Protein AF-A0A967D4I8-F1 (afdb_monomer_lite)

Foldseek 3Di:
DVVVVLVVLLVVLVVQADDSVLSVVLSVVLVVLVVVLVVCVVCLCVDPLQVFQVCVVCVVVVHPPVVCNVCSVVRHRDDSVVVSVVVSVVSVVVSNVVRPPPDD

Secondary structure (DSSP, 8-state):
-HHHHHHHHHHHHHTT-SSHHHHHHHHHHHHHHHHHHHHHHTTGGGSGGGTS-HHHHHHHTT---HHHHHHGGG-----HHHHHHHHHHHHHHHHHHH------

pLDDT: mean 82.0, std 10.02, range [40.22, 92.5]

Structure (mmCIF, N/CA/C/O backbone):
data_AF-A0A967D4I8-F1
#
_entry.id   AF-A0A967D4I8-F1
#
loop_
_atom_site.group_PDB
_atom_site.id
_atom_site.type_symbol
_atom_site.label_atom_id
_atom_site.label_alt_id
_atom_site.label_comp_id
_atom_site.label_asym_id
_atom_site.label_entity_id
_atom_site.label_seq_id
_atom_site.pdbx_PDB_ins_code
_atom_site.Cartn_x
_atom_site.Cartn_y
_atom_site.Cartn_z
_atom_site.occupancy
_atom_site.B_iso_or_equiv
_atom_site.auth_seq_id
_atom_site.auth_comp_id
_atom_site.auth_asym_id
_atom_site.auth_atom_id
_atom_site.pdbx_PDB_model_num
ATOM 1 N N . GLY A 1 1 ? -19.913 -3.697 1.802 1.00 78.44 1 GLY A N 1
ATOM 2 C CA . GLY A 1 1 ? -19.734 -2.279 1.415 1.00 78.44 1 GLY A CA 1
ATOM 3 C C . GLY A 1 1 ? -18.626 -1.669 2.250 1.00 78.44 1 GLY A C 1
ATOM 4 O O . GLY A 1 1 ? -18.313 -2.259 3.275 1.00 78.44 1 GLY A O 1
ATOM 5 N N . LEU A 1 2 ? -18.057 -0.529 1.837 1.00 81.75 2 LEU A N 1
ATOM 6 C CA . LEU A 1 2 ? -16.873 0.090 2.465 1.00 81.75 2 LEU A CA 1
ATOM 7 C C . LEU A 1 2 ? -16.964 0.153 3.997 1.00 81.75 2 LEU A C 1
ATOM 9 O O . LEU A 1 2 ? -16.053 -0.306 4.670 1.00 81.75 2 LEU A O 1
ATOM 13 N N . LEU A 1 3 ? -18.093 0.622 4.537 1.00 84.88 3 LEU A N 1
ATOM 14 C CA . LEU A 1 3 ? -18.316 0.714 5.985 1.00 84.88 3 LEU A CA 1
ATOM 15 C C . LEU A 1 3 ? -18.147 -0.632 6.707 1.00 84.88 3 LEU A C 1
ATOM 17 O O . LEU A 1 3 ? -17.459 -0.694 7.711 1.00 84.88 3 LEU A O 1
ATOM 21 N N . GLY A 1 4 ? -18.671 -1.727 6.150 1.00 83.88 4 GLY A N 1
ATOM 22 C CA . GLY A 1 4 ? -18.503 -3.058 6.747 1.00 83.88 4 GLY A CA 1
ATOM 23 C C . GLY A 1 4 ? -17.060 -3.575 6.694 1.00 83.88 4 GLY A C 1
ATOM 24 O O . GLY A 1 4 ? -16.644 -4.328 7.567 1.00 83.88 4 GLY A O 1
ATOM 25 N N . THR A 1 5 ? -16.277 -3.161 5.694 1.00 84.06 5 THR A N 1
ATOM 26 C CA . THR A 1 5 ? -14.841 -3.476 5.628 1.00 84.06 5 THR A CA 1
ATOM 27 C C . THR A 1 5 ? -14.050 -2.671 6.659 1.00 84.06 5 THR A C 1
ATOM 29 O O . THR A 1 5 ? -13.144 -3.223 7.279 1.00 84.06 5 THR A O 1
ATOM 32 N N . LEU A 1 6 ? -14.405 -1.398 6.871 1.00 88.69 6 LEU A N 1
ATOM 33 C CA . LEU A 1 6 ? -13.800 -0.558 7.909 1.00 88.69 6 LEU A CA 1
ATOM 34 C C . LEU A 1 6 ? -14.108 -1.110 9.308 1.00 88.69 6 LEU A C 1
ATOM 36 O O . LEU A 1 6 ? -13.179 -1.314 10.084 1.00 88.69 6 LEU A O 1
ATOM 40 N N . ASP A 1 7 ? -15.375 -1.425 9.593 1.00 90.56 7 ASP A N 1
ATOM 41 C CA . ASP A 1 7 ? -15.796 -1.991 10.881 1.00 90.56 7 ASP A CA 1
ATOM 42 C C . ASP A 1 7 ? -15.049 -3.291 11.183 1.00 90.56 7 ASP A C 1
ATOM 44 O O . ASP A 1 7 ? -14.475 -3.450 12.259 1.00 90.56 7 ASP A O 1
ATOM 48 N N . ARG A 1 8 ? -14.975 -4.201 10.203 1.00 89.75 8 ARG A N 1
ATOM 49 C CA . ARG A 1 8 ? -14.257 -5.465 10.377 1.00 89.75 8 ARG A CA 1
ATOM 50 C C . ARG A 1 8 ? -12.751 -5.263 10.558 1.00 89.75 8 ARG A C 1
ATOM 52 O O . ARG A 1 8 ? -12.129 -5.985 11.330 1.00 89.75 8 ARG A O 1
ATOM 59 N N . GLY A 1 9 ? -12.157 -4.306 9.848 1.00 87.88 9 GLY A N 1
ATOM 60 C CA . GLY A 1 9 ? -10.737 -3.984 9.983 1.00 87.88 9 GLY A CA 1
ATOM 61 C C . GLY A 1 9 ? -10.395 -3.410 11.358 1.00 87.88 9 GLY A C 1
ATOM 62 O O . GLY A 1 9 ? -9.417 -3.835 11.968 1.00 87.88 9 GLY A O 1
ATOM 63 N N . LEU A 1 10 ? -11.226 -2.503 11.873 1.00 91.69 10 LEU A N 1
ATOM 64 C CA . LEU A 1 10 ? -11.085 -1.954 13.223 1.00 91.69 10 LEU A CA 1
ATOM 65 C C . LEU A 1 10 ? -11.290 -3.026 14.298 1.00 91.69 10 LEU A C 1
ATOM 67 O O . LEU A 1 10 ? -10.523 -3.075 15.255 1.00 91.69 10 LEU A O 1
ATOM 71 N N . GLU A 1 11 ? -12.269 -3.917 14.122 1.00 91.25 11 GLU A N 1
ATOM 72 C CA . GLU A 1 11 ? -12.494 -5.056 15.021 1.00 91.25 11 GLU A CA 1
ATOM 73 C C . GLU A 1 11 ? -11.256 -5.966 15.103 1.00 91.25 11 GLU A C 1
ATOM 75 O O . GLU A 1 11 ? -10.835 -6.351 16.193 1.00 91.25 11 GLU A O 1
ATOM 80 N N . LEU A 1 12 ? -10.631 -6.270 13.959 1.00 88.44 12 LEU A N 1
ATOM 81 C CA . LEU A 1 12 ? -9.413 -7.083 13.907 1.00 88.44 12 LEU A CA 1
ATOM 82 C C . LEU A 1 12 ? -8.221 -6.389 14.574 1.00 88.44 12 LEU A C 1
ATOM 84 O O . LEU A 1 12 ? -7.465 -7.046 15.286 1.00 88.44 12 LEU A O 1
ATOM 88 N N . MET A 1 13 ? -8.059 -5.079 14.377 1.00 89.56 13 MET A N 1
ATOM 89 C CA . MET A 1 13 ? -6.987 -4.327 15.037 1.00 89.56 13 MET A CA 1
ATOM 90 C C . MET A 1 13 ? -7.212 -4.233 16.544 1.00 89.56 13 MET A C 1
ATOM 92 O O . MET A 1 13 ? -6.277 -4.445 17.306 1.00 89.56 13 MET A O 1
ATOM 96 N N . SER A 1 14 ? -8.458 -4.052 16.988 1.00 87.62 14 SER A N 1
ATOM 97 C CA . SER A 1 14 ? -8.802 -4.009 18.413 1.00 87.62 14 SER A CA 1
ATOM 98 C C . SER A 1 14 ? -8.452 -5.305 19.148 1.00 87.62 14 SER A C 1
ATOM 100 O O . SER A 1 14 ? -8.260 -5.274 20.362 1.00 87.62 14 SER A O 1
ATOM 102 N N . ALA A 1 15 ? -8.375 -6.442 18.449 1.00 86.50 15 ALA A N 1
ATOM 103 C CA . ALA A 1 15 ? -7.964 -7.712 19.043 1.00 86.50 15 ALA A CA 1
ATOM 104 C C . ALA A 1 15 ? -6.464 -7.757 19.388 1.00 86.50 15 ALA A C 1
ATOM 106 O O . ALA A 1 15 ? -6.055 -8.571 20.219 1.00 86.50 15 ALA A O 1
ATOM 107 N N . ILE A 1 16 ? -5.659 -6.901 18.753 1.00 82.06 16 ILE A N 1
ATOM 108 C CA . ILE A 1 16 ? -4.199 -6.883 18.869 1.00 82.06 16 ILE A CA 1
ATOM 109 C C . ILE A 1 16 ? -3.643 -5.562 19.397 1.00 82.06 16 ILE A C 1
ATOM 111 O O . ILE A 1 16 ? -2.435 -5.450 19.472 1.00 82.06 16 ILE A O 1
ATOM 115 N N . SER A 1 17 ? -4.468 -4.578 19.757 1.00 84.31 17 SER A N 1
ATOM 116 C CA . SER A 1 17 ? -4.025 -3.266 20.249 1.00 84.31 17 SER A CA 1
ATOM 117 C C . SER A 1 17 ? -4.579 -2.953 21.640 1.00 84.31 17 SER A C 1
ATOM 119 O O . SER A 1 17 ? -5.704 -3.335 21.962 1.00 84.31 17 SER A O 1
ATOM 121 N N . SER A 1 18 ? -3.815 -2.218 22.450 1.00 82.94 18 SER A N 1
ATOM 122 C CA . SER A 1 18 ? -4.150 -1.944 23.858 1.00 82.94 18 SER A CA 1
ATOM 123 C C . SER A 1 18 ? -5.111 -0.770 24.054 1.00 82.94 18 SER A C 1
ATOM 125 O O . SER A 1 18 ? -5.881 -0.758 25.016 1.00 82.94 18 SER A O 1
ATOM 127 N N . THR A 1 19 ? -5.093 0.216 23.154 1.00 87.25 19 THR A N 1
ATOM 128 C CA . THR A 1 19 ? -5.961 1.397 23.228 1.00 87.25 19 THR A CA 1
ATOM 129 C C . THR A 1 19 ? -6.761 1.599 21.942 1.00 87.25 19 THR A C 1
ATOM 131 O O . THR A 1 19 ? -6.415 1.091 20.872 1.00 87.25 19 THR A O 1
ATOM 134 N N . GLY A 1 20 ? -7.847 2.372 22.033 1.00 87.56 20 GLY A N 1
ATOM 135 C CA . GLY A 1 20 ? -8.618 2.770 20.852 1.00 87.56 20 GLY A CA 1
ATOM 136 C C . GLY A 1 20 ? -7.813 3.645 19.883 1.00 87.56 20 GLY A C 1
ATOM 137 O O . GLY A 1 20 ? -8.014 3.561 18.675 1.00 87.56 20 GLY A O 1
ATOM 138 N N . GLU A 1 21 ? -6.871 4.445 20.390 1.00 89.50 21 GLU A N 1
ATOM 139 C CA . GLU A 1 21 ? -5.970 5.249 19.559 1.00 89.50 21 GLU A CA 1
ATOM 140 C C . GLU A 1 21 ? -5.013 4.353 18.762 1.00 89.50 21 GLU A C 1
ATOM 142 O O . GLU A 1 21 ? -4.929 4.488 17.539 1.00 89.50 21 GLU A O 1
ATOM 147 N N . ASP A 1 22 ? -4.401 3.368 19.424 1.00 87.12 22 ASP A N 1
ATOM 148 C CA . ASP A 1 22 ? -3.524 2.383 18.779 1.00 87.12 22 ASP A CA 1
ATOM 149 C C . ASP A 1 22 ? -4.291 1.538 17.758 1.00 87.12 22 ASP A C 1
ATOM 151 O O . ASP A 1 22 ? -3.795 1.293 16.660 1.00 87.12 22 ASP A O 1
ATOM 155 N N . THR A 1 23 ? -5.537 1.161 18.076 1.00 88.69 23 THR A N 1
ATOM 156 C CA . THR A 1 23 ? -6.434 0.438 17.155 1.00 88.69 23 THR A CA 1
ATOM 157 C C . THR A 1 23 ? -6.593 1.207 15.844 1.00 88.69 23 THR A C 1
ATOM 159 O O . THR A 1 23 ? -6.421 0.658 14.751 1.00 88.69 23 THR A O 1
ATOM 162 N N . VAL A 1 24 ? -6.930 2.497 15.943 1.00 91.94 24 VAL A N 1
ATOM 163 C CA . VAL A 1 24 ? -7.166 3.357 14.778 1.00 91.94 24 VAL A CA 1
ATOM 164 C C . VAL A 1 24 ? -5.863 3.619 14.030 1.00 91.94 24 VAL A C 1
ATOM 166 O O . VAL A 1 24 ? -5.865 3.618 12.798 1.00 91.94 24 VAL A O 1
ATOM 169 N N . ALA A 1 25 ? -4.750 3.821 14.739 1.00 90.44 25 ALA A N 1
ATOM 170 C CA . ALA A 1 25 ? -3.442 4.020 14.128 1.00 90.44 25 ALA A CA 1
ATOM 171 C C . ALA A 1 25 ? -2.991 2.783 13.334 1.00 90.44 25 ALA A C 1
ATOM 173 O O . ALA A 1 25 ? -2.651 2.918 12.154 1.00 90.44 25 ALA A O 1
ATOM 174 N N . ALA A 1 26 ? -3.072 1.592 13.933 1.00 89.19 26 ALA A N 1
ATOM 175 C CA . ALA A 1 26 ? -2.740 0.316 13.302 1.00 89.19 26 ALA A CA 1
ATOM 176 C C . ALA A 1 26 ? -3.611 0.052 12.067 1.00 89.19 26 ALA A C 1
ATOM 178 O O . ALA A 1 26 ? -3.100 -0.220 10.976 1.00 89.19 26 ALA A O 1
ATOM 179 N N . PHE A 1 27 ? -4.929 0.236 12.211 1.00 92.00 27 PHE A N 1
ATOM 180 C CA . PHE A 1 27 ? -5.870 0.102 11.102 1.00 92.00 27 PHE A CA 1
ATOM 181 C C . PHE A 1 27 ? -5.534 1.065 9.962 1.00 92.00 27 PHE A C 1
ATOM 183 O O . PHE A 1 27 ? -5.466 0.663 8.800 1.00 92.00 27 PHE A O 1
ATOM 190 N N . ARG A 1 28 ? -5.286 2.338 10.288 1.00 91.75 28 ARG A N 1
ATOM 191 C CA . ARG A 1 28 ? -4.978 3.379 9.305 1.00 91.75 28 ARG A CA 1
ATOM 192 C C . ARG A 1 28 ? -3.713 3.055 8.511 1.00 91.75 28 ARG A C 1
ATOM 194 O O . ARG A 1 28 ? -3.707 3.283 7.304 1.00 91.75 28 ARG A O 1
ATOM 201 N N . VAL A 1 29 ? -2.669 2.538 9.159 1.00 91.19 29 VAL A N 1
ATOM 202 C CA . VAL A 1 29 ? -1.415 2.156 8.487 1.00 91.19 29 VAL A CA 1
ATOM 203 C C . VAL A 1 29 ? -1.659 1.039 7.474 1.00 91.19 29 VAL A C 1
ATOM 205 O O . VAL A 1 29 ? -1.308 1.199 6.306 1.00 91.19 29 VAL A O 1
ATOM 208 N N . LEU A 1 30 ? -2.318 -0.051 7.878 1.00 90.44 30 LEU A N 1
ATOM 209 C CA . LEU A 1 30 ? -2.612 -1.168 6.972 1.00 90.44 30 LEU A CA 1
ATOM 210 C C . LEU A 1 30 ? -3.566 -0.762 5.845 1.00 90.44 30 LEU A C 1
ATOM 212 O O . LEU A 1 30 ? -3.344 -1.117 4.688 1.00 90.44 30 LEU A O 1
ATOM 216 N N . PHE A 1 31 ? -4.595 0.027 6.157 1.00 91.62 31 PHE A N 1
ATOM 217 C CA . PHE A 1 31 ? -5.542 0.521 5.163 1.00 91.62 31 PHE A CA 1
ATOM 218 C C . PHE A 1 31 ? -4.835 1.339 4.076 1.00 91.62 31 PHE A C 1
ATOM 220 O O . PHE A 1 31 ? -4.988 1.054 2.887 1.00 91.62 31 PHE A O 1
ATOM 227 N N . TRP A 1 32 ? -4.023 2.325 4.468 1.00 92.31 32 TRP A N 1
ATOM 228 C CA . TRP A 1 32 ? -3.295 3.145 3.500 1.00 92.31 32 TRP A CA 1
ATOM 229 C C . TRP A 1 32 ? -2.195 2.381 2.778 1.00 92.31 32 TRP A C 1
ATOM 231 O O . TRP A 1 32 ? -1.937 2.685 1.615 1.00 92.31 32 TRP A O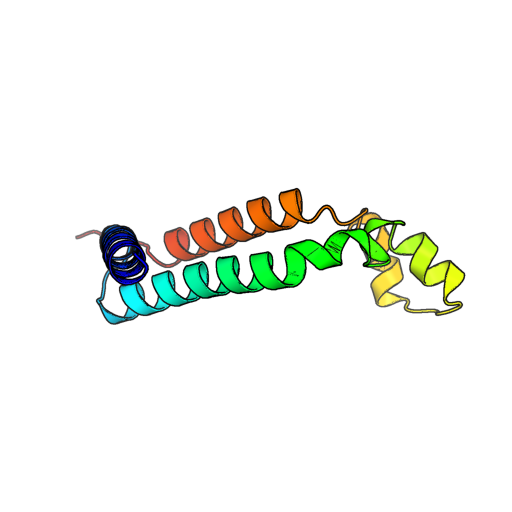 1
ATOM 241 N N . HIS A 1 33 ? -1.593 1.374 3.412 1.00 92.38 33 HIS A N 1
ATOM 242 C CA . HIS A 1 33 ? -0.661 0.485 2.733 1.00 92.38 33 HIS A CA 1
ATOM 243 C C . HIS A 1 33 ? -1.340 -0.246 1.569 1.00 92.38 33 HIS A C 1
ATOM 245 O O . HIS A 1 33 ? -0.856 -0.180 0.443 1.00 92.38 33 HIS A O 1
ATOM 251 N N . VAL A 1 34 ? -2.500 -0.868 1.805 1.00 90.62 34 VAL A N 1
ATOM 252 C CA . VAL A 1 34 ? -3.254 -1.576 0.758 1.00 90.62 34 VAL A CA 1
ATOM 253 C C . VAL A 1 34 ? -3.718 -0.621 -0.343 1.00 90.62 34 VAL A C 1
ATOM 255 O O . VAL A 1 34 ? -3.553 -0.925 -1.523 1.00 90.62 34 VAL A O 1
ATOM 258 N N . VAL A 1 35 ? -4.259 0.548 0.018 1.00 90.25 35 VAL A N 1
ATOM 259 C CA . VAL A 1 35 ? -4.700 1.552 -0.967 1.00 90.25 35 VAL A CA 1
ATOM 260 C C . VAL A 1 35 ? -3.525 2.062 -1.803 1.00 90.25 35 VAL A C 1
ATOM 262 O O . VAL A 1 35 ? -3.634 2.135 -3.026 1.00 90.25 35 VAL A O 1
ATOM 265 N N . GLY A 1 36 ? -2.399 2.388 -1.165 1.00 90.19 36 GLY A N 1
ATOM 266 C CA . GLY A 1 36 ? -1.188 2.840 -1.845 1.00 90.19 36 GLY A CA 1
ATOM 267 C C . GLY A 1 36 ? -0.668 1.790 -2.821 1.00 90.19 36 GLY A C 1
ATOM 268 O O . GLY A 1 36 ? -0.471 2.102 -3.993 1.00 90.19 36 GLY A O 1
ATOM 269 N N . SER A 1 37 ? -0.541 0.542 -2.368 1.00 89.12 37 SER A N 1
ATOM 270 C CA . SER A 1 37 ? -0.111 -0.587 -3.198 1.00 89.12 37 SER A CA 1
ATOM 271 C C . SER A 1 37 ? -1.047 -0.819 -4.383 1.00 89.12 37 SER A C 1
ATOM 273 O O . SER A 1 37 ? -0.573 -0.991 -5.500 1.00 89.12 37 SER A O 1
ATOM 275 N N . ALA A 1 38 ? -2.367 -0.730 -4.192 1.00 88.25 38 ALA A N 1
ATOM 276 C CA . ALA A 1 38 ? -3.327 -0.848 -5.288 1.00 88.25 38 ALA A CA 1
ATOM 277 C C . ALA A 1 38 ? -3.168 0.272 -6.332 1.00 88.25 38 ALA A C 1
ATOM 279 O O . ALA A 1 38 ? -3.227 -0.005 -7.529 1.00 88.25 38 ALA A O 1
ATOM 280 N N . LEU A 1 39 ? -2.917 1.515 -5.903 1.00 87.31 39 LEU A N 1
ATOM 281 C CA . LEU A 1 39 ? -2.698 2.646 -6.814 1.00 87.31 39 LEU A CA 1
ATOM 282 C C . LEU A 1 39 ? -1.441 2.477 -7.670 1.00 87.31 39 LEU A C 1
ATOM 284 O O . LEU A 1 39 ? -1.454 2.849 -8.842 1.00 87.31 39 LEU A O 1
ATOM 288 N N . VAL A 1 40 ? -0.367 1.927 -7.098 1.00 84.88 40 VAL A N 1
ATOM 289 C CA . VAL A 1 40 ? 0.895 1.719 -7.824 1.00 84.88 40 VAL A CA 1
ATOM 290 C C . VAL A 1 40 ? 0.978 0.358 -8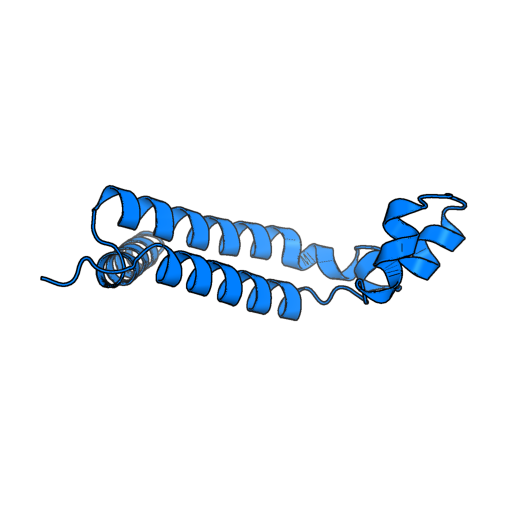.520 1.00 84.88 40 VAL A C 1
ATOM 292 O O . VAL A 1 40 ? 1.828 0.193 -9.389 1.00 84.88 40 VAL A O 1
ATOM 295 N N . SER A 1 41 ? 0.082 -0.585 -8.196 1.00 83.25 41 SER A N 1
ATOM 296 C CA . SER A 1 41 ? 0.083 -1.963 -8.718 1.00 83.25 41 SER A CA 1
ATOM 297 C C . SER A 1 41 ? 0.159 -2.016 -10.243 1.00 83.25 41 SER A C 1
ATOM 299 O O . SER A 1 41 ? 1.029 -2.671 -10.807 1.00 83.25 41 SER A O 1
ATOM 301 N N . ALA A 1 42 ? -0.689 -1.229 -10.908 1.00 79.38 42 ALA A N 1
ATOM 302 C CA . ALA A 1 42 ? -0.769 -1.160 -12.363 1.00 79.38 42 ALA A CA 1
ATOM 303 C C . ALA A 1 42 ? 0.465 -0.524 -13.028 1.00 79.38 42 ALA A C 1
ATOM 305 O O . ALA A 1 42 ? 0.609 -0.626 -14.241 1.00 79.38 42 ALA A O 1
ATOM 306 N N . ALA A 1 43 ? 1.328 0.148 -12.260 1.00 82.50 43 ALA A N 1
ATOM 307 C CA . ALA A 1 43 ? 2.517 0.828 -12.763 1.00 82.50 43 ALA A CA 1
ATOM 308 C C . ALA A 1 43 ? 3.821 0.061 -12.486 1.00 82.50 43 ALA A C 1
ATOM 310 O O . ALA A 1 43 ? 4.861 0.457 -13.012 1.00 82.50 43 ALA A O 1
ATOM 311 N N . PHE A 1 44 ? 3.800 -1.019 -11.689 1.00 78.81 44 PHE A N 1
ATOM 312 C CA . PHE A 1 44 ? 5.031 -1.740 -11.343 1.00 78.81 44 PHE A CA 1
ATOM 313 C C . PHE A 1 44 ? 5.744 -2.284 -12.577 1.00 78.81 44 PHE A C 1
ATOM 315 O O . PHE A 1 44 ? 6.929 -2.020 -12.739 1.00 78.81 44 PHE A O 1
ATOM 322 N N . ASP A 1 45 ? 5.027 -2.925 -13.501 1.00 76.81 45 ASP A N 1
ATOM 323 C CA . ASP A 1 45 ? 5.614 -3.473 -14.736 1.00 76.81 45 ASP A CA 1
ATOM 324 C C . ASP A 1 45 ? 6.252 -2.406 -15.650 1.00 76.81 45 ASP A C 1
ATOM 326 O O . ASP A 1 45 ? 7.063 -2.717 -16.536 1.00 76.81 45 ASP A O 1
ATOM 330 N N . ASP A 1 46 ? 5.913 -1.134 -15.434 1.00 80.12 46 ASP A N 1
ATOM 331 C CA . ASP A 1 46 ? 6.466 0.011 -16.148 1.00 80.12 46 ASP A CA 1
ATOM 332 C C . ASP A 1 46 ? 7.681 0.639 -15.465 1.00 80.12 46 ASP A C 1
ATOM 334 O O . ASP A 1 46 ? 8.422 1.394 -16.106 1.00 80.12 46 ASP A O 1
ATOM 338 N N . PHE A 1 47 ? 7.954 0.306 -14.202 1.00 76.69 47 PHE A N 1
ATOM 339 C CA . PHE A 1 47 ? 9.135 0.818 -13.526 1.00 76.69 47 PHE A CA 1
ATOM 340 C C . PHE A 1 47 ? 10.414 0.160 -14.061 1.00 76.69 47 PHE A C 1
ATOM 342 O O . PHE A 1 47 ? 10.471 -1.059 -14.233 1.00 76.69 47 PHE A O 1
ATOM 349 N N . PRO A 1 48 ? 11.498 0.935 -14.270 1.00 75.19 48 PRO A N 1
ATOM 350 C CA . PRO A 1 48 ? 12.782 0.390 -14.713 1.00 75.19 48 PRO A CA 1
ATOM 351 C C . PRO A 1 48 ? 13.287 -0.761 -13.832 1.00 75.19 48 PRO A C 1
ATOM 353 O O . PRO A 1 48 ? 13.779 -1.763 -14.346 1.00 75.19 48 PRO A O 1
ATOM 356 N N . ALA A 1 49 ? 13.084 -0.649 -12.515 1.00 75.50 49 ALA A N 1
ATOM 357 C CA . ALA A 1 49 ? 13.461 -1.659 -11.524 1.00 75.50 49 ALA A CA 1
ATOM 358 C C . ALA A 1 49 ? 12.696 -2.988 -11.668 1.00 75.50 49 ALA A C 1
ATOM 360 O O . ALA A 1 49 ? 13.144 -4.015 -11.168 1.00 75.50 49 ALA A O 1
ATOM 361 N N . SER A 1 50 ? 11.565 -2.996 -12.373 1.00 75.00 50 SER A N 1
ATOM 362 C CA . SER A 1 50 ? 10.799 -4.205 -12.684 1.00 75.00 50 SER A CA 1
ATOM 363 C C . SER A 1 50 ? 11.197 -4.829 -14.019 1.00 75.00 50 SER A C 1
ATOM 365 O O . SER A 1 50 ? 10.642 -5.861 -14.392 1.00 75.00 50 SER A O 1
ATOM 367 N N . ARG A 1 51 ? 12.160 -4.251 -14.749 1.00 75.75 51 ARG A N 1
ATOM 368 C CA . ARG A 1 51 ? 12.637 -4.749 -16.054 1.00 75.75 51 ARG A CA 1
ATOM 369 C C . ARG A 1 51 ? 14.118 -5.115 -16.069 1.00 75.75 51 ARG A C 1
ATOM 371 O O . ARG A 1 51 ? 14.514 -5.918 -16.905 1.00 75.75 51 ARG A O 1
ATOM 378 N N . SER A 1 52 ? 14.912 -4.544 -15.167 1.00 77.12 52 SER A N 1
ATOM 379 C CA . SER A 1 52 ? 16.349 -4.802 -15.052 1.00 77.12 52 SER A CA 1
ATOM 380 C C . SER A 1 52 ? 16.796 -4.647 -13.606 1.00 77.12 52 SER A C 1
ATOM 382 O O . SER A 1 52 ? 16.174 -3.908 -12.837 1.00 77.12 52 SER A O 1
ATOM 384 N N . ASP A 1 53 ? 17.903 -5.294 -13.255 1.00 81.94 53 ASP A N 1
ATOM 385 C CA . ASP A 1 53 ? 18.532 -5.092 -11.956 1.00 81.94 53 ASP A CA 1
ATOM 386 C C . ASP A 1 53 ? 19.090 -3.668 -11.835 1.00 81.94 53 ASP A C 1
ATOM 388 O O . ASP A 1 53 ? 19.462 -3.017 -12.820 1.00 81.94 53 ASP A O 1
ATOM 392 N N . ILE A 1 54 ? 19.182 -3.169 -10.599 1.00 79.62 54 ILE A N 1
ATOM 393 C CA . ILE A 1 54 ? 19.596 -1.783 -10.347 1.00 79.62 54 ILE A CA 1
ATOM 394 C C . ILE A 1 54 ? 21.010 -1.487 -10.872 1.00 79.62 54 ILE A C 1
ATOM 396 O O . ILE A 1 54 ? 21.300 -0.351 -11.238 1.00 79.62 54 ILE A O 1
ATOM 400 N N . GLY A 1 55 ? 21.878 -2.503 -10.950 1.00 78.38 55 GLY A N 1
ATOM 401 C CA . GLY A 1 55 ? 23.219 -2.382 -11.524 1.00 78.38 55 GLY A CA 1
ATOM 402 C C . GLY A 1 55 ? 23.183 -1.954 -12.992 1.00 78.38 55 GLY A C 1
ATOM 403 O O . GLY A 1 55 ? 23.821 -0.965 -13.354 1.00 78.38 55 GLY A O 1
ATOM 404 N N . ASP A 1 56 ? 22.363 -2.619 -13.806 1.00 81.69 56 ASP A N 1
ATOM 405 C CA . ASP A 1 56 ? 22.199 -2.297 -15.228 1.00 81.69 56 ASP A CA 1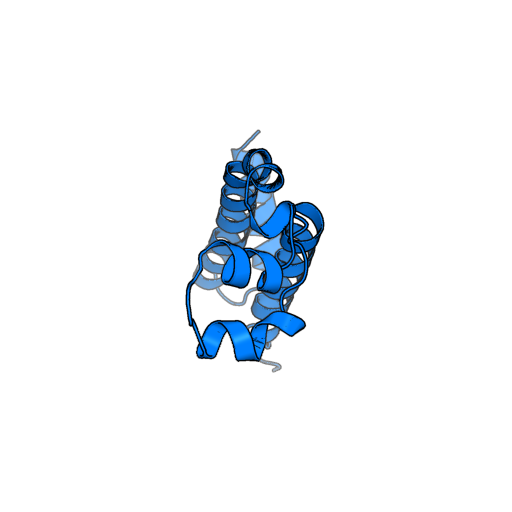
ATOM 406 C C . ASP A 1 56 ? 21.572 -0.911 -15.424 1.00 81.69 56 ASP A C 1
ATOM 408 O O . ASP A 1 56 ? 21.973 -0.147 -16.308 1.00 81.69 56 ASP A O 1
ATOM 412 N N . ILE A 1 57 ? 20.624 -0.540 -14.555 1.00 81.06 57 ILE A N 1
ATOM 413 C CA . ILE A 1 57 ? 20.007 0.794 -14.557 1.00 81.06 57 ILE A CA 1
ATOM 414 C C . ILE A 1 57 ? 21.069 1.864 -14.280 1.00 81.06 57 ILE A C 1
ATOM 416 O O . ILE A 1 57 ? 21.162 2.846 -15.017 1.00 81.06 57 ILE A O 1
ATOM 420 N N . LEU A 1 58 ? 21.912 1.668 -13.263 1.00 80.81 58 LEU A N 1
ATOM 421 C CA . LEU A 1 58 ? 22.972 2.615 -12.910 1.00 80.81 58 LEU A CA 1
ATOM 422 C C . LEU A 1 58 ? 24.025 2.741 -14.020 1.00 80.81 58 LEU A C 1
ATOM 424 O O . LEU A 1 58 ? 24.431 3.862 -14.345 1.00 80.81 58 LEU A O 1
ATOM 428 N N . THR A 1 59 ? 24.427 1.618 -14.628 1.00 81.25 59 THR A N 1
ATOM 429 C CA . THR A 1 59 ? 25.364 1.593 -15.761 1.00 81.25 59 THR A CA 1
ATOM 430 C C . THR A 1 59 ? 24.787 2.299 -16.988 1.00 81.25 59 THR A C 1
ATOM 432 O O . THR A 1 59 ? 25.464 3.150 -17.567 1.00 81.25 59 THR A O 1
ATOM 435 N N . SER A 1 60 ? 23.536 2.008 -17.361 1.00 78.12 60 SER A N 1
ATOM 436 C CA . SER A 1 60 ? 22.873 2.632 -18.519 1.00 78.12 60 SER A CA 1
ATOM 437 C C . SER A 1 60 ? 22.637 4.136 -18.338 1.00 78.12 60 SER A C 1
ATOM 439 O O . SER A 1 60 ? 22.732 4.892 -19.304 1.00 78.12 60 SER A O 1
ATOM 441 N N . ALA A 1 61 ? 22.401 4.590 -17.103 1.00 77.06 61 ALA A N 1
ATOM 442 C CA . ALA A 1 61 ? 22.221 6.004 -16.786 1.00 77.06 61 ALA A CA 1
ATOM 443 C C . ALA A 1 61 ? 23.542 6.799 -16.780 1.00 77.06 61 ALA A C 1
ATOM 445 O O . ALA A 1 61 ? 23.514 8.024 -16.667 1.00 77.06 61 ALA A O 1
ATOM 446 N N . GLY A 1 62 ? 24.702 6.133 -16.870 1.00 73.12 62 GLY A N 1
ATOM 447 C CA . GLY A 1 62 ? 26.015 6.787 -16.839 1.00 73.12 62 GLY A CA 1
ATOM 448 C C . GLY A 1 62 ? 26.330 7.475 -15.505 1.00 73.12 62 GLY A C 1
ATOM 449 O O . GLY A 1 62 ? 27.155 8.386 -15.460 1.00 73.12 62 GLY A O 1
ATOM 450 N N . THR A 1 63 ? 25.659 7.075 -14.419 1.00 68.75 63 THR A N 1
ATOM 451 C CA . THR A 1 63 ? 25.777 7.737 -13.112 1.00 68.75 63 THR A CA 1
ATOM 452 C C . THR A 1 63 ? 26.682 6.964 -12.156 1.00 68.75 63 THR A C 1
ATOM 454 O O . THR A 1 63 ? 26.560 5.753 -12.001 1.00 68.75 63 THR A O 1
ATOM 457 N N . THR A 1 64 ? 27.563 7.668 -11.446 1.00 69.88 64 THR A N 1
ATOM 458 C CA . THR A 1 64 ? 28.439 7.096 -10.410 1.00 69.88 64 THR A CA 1
ATOM 459 C C . THR A 1 64 ? 27.825 7.265 -9.020 1.00 69.88 64 THR A C 1
ATOM 461 O O . THR A 1 64 ? 28.391 7.932 -8.153 1.00 69.88 64 THR A O 1
ATOM 464 N N . HIS A 1 65 ? 26.639 6.698 -8.791 1.00 77.31 65 HIS A N 1
ATOM 465 C CA . HIS A 1 65 ? 26.037 6.686 -7.454 1.00 77.31 65 HIS A CA 1
ATOM 466 C C . HIS A 1 65 ? 26.709 5.621 -6.579 1.00 77.31 65 HIS A C 1
ATOM 468 O O . HIS A 1 65 ? 26.159 4.543 -6.364 1.00 77.31 65 HIS A O 1
ATOM 474 N N . THR A 1 66 ? 27.903 5.920 -6.064 1.00 78.88 66 THR A N 1
ATOM 475 C CA . THR A 1 66 ? 28.759 4.962 -5.340 1.00 78.88 66 THR A CA 1
ATOM 476 C C . THR A 1 66 ? 28.046 4.293 -4.162 1.00 78.88 66 THR A C 1
ATOM 478 O O . THR A 1 66 ? 28.216 3.101 -3.940 1.00 78.88 66 THR A O 1
ATOM 481 N N . HIS A 1 67 ? 27.189 5.024 -3.441 1.00 80.19 67 HIS A N 1
ATOM 482 C CA . HIS A 1 67 ? 26.386 4.456 -2.352 1.00 80.19 67 HIS A CA 1
ATOM 483 C C . HIS A 1 67 ? 25.342 3.444 -2.837 1.00 80.19 67 HIS A C 1
ATOM 485 O O . HIS A 1 67 ? 25.202 2.385 -2.233 1.00 80.19 67 HIS A O 1
ATOM 491 N N . LEU A 1 68 ? 24.634 3.737 -3.932 1.00 76.44 68 LEU A N 1
ATOM 492 C CA . LEU A 1 68 ? 23.653 2.809 -4.502 1.00 76.44 68 LEU A CA 1
ATOM 493 C C . LEU A 1 68 ? 24.345 1.591 -5.119 1.00 76.44 68 LEU A C 1
ATOM 495 O O . LEU A 1 68 ? 23.883 0.472 -4.928 1.00 76.44 68 LEU A O 1
ATOM 499 N N . ALA A 1 69 ? 25.487 1.795 -5.781 1.00 77.81 69 ALA A N 1
ATOM 500 C CA . ALA A 1 69 ? 26.291 0.722 -6.357 1.00 77.81 69 ALA A CA 1
ATOM 501 C C . ALA A 1 69 ? 26.777 -0.278 -5.293 1.00 77.81 69 ALA A C 1
ATOM 503 O O . ALA A 1 69 ? 26.713 -1.483 -5.520 1.00 77.81 69 ALA A O 1
ATOM 504 N N . THR A 1 70 ? 27.186 0.199 -4.110 1.00 83.44 70 THR A N 1
ATOM 505 C CA . THR A 1 70 ? 27.586 -0.667 -2.983 1.00 83.44 70 THR A CA 1
ATOM 506 C C . THR A 1 70 ? 26.471 -1.614 -2.548 1.00 83.44 70 THR A C 1
ATOM 508 O O . THR A 1 70 ? 26.745 -2.744 -2.154 1.00 83.44 70 THR A O 1
ATOM 511 N N . HIS A 1 71 ? 25.214 -1.178 -2.634 1.00 81.62 71 HIS A N 1
ATOM 512 C CA . HIS A 1 71 ? 24.064 -1.984 -2.237 1.00 81.62 71 HIS A CA 1
ATOM 513 C C . HIS A 1 71 ? 23.347 -2.648 -3.416 1.00 81.62 71 HIS A C 1
ATOM 515 O O . HIS A 1 71 ? 22.365 -3.349 -3.196 1.00 81.62 71 HIS A O 1
ATOM 521 N N . ALA A 1 72 ? 23.834 -2.481 -4.649 1.00 77.69 72 ALA A N 1
ATOM 522 C CA . ALA A 1 72 ? 23.150 -2.951 -5.851 1.00 77.69 72 ALA A CA 1
ATOM 523 C C . ALA A 1 72 ? 22.881 -4.462 -5.831 1.00 77.69 72 ALA A C 1
ATOM 525 O O . ALA A 1 72 ? 21.808 -4.894 -6.226 1.00 77.69 72 ALA A O 1
ATOM 526 N N . ALA A 1 73 ? 23.805 -5.257 -5.283 1.00 78.94 73 ALA A N 1
ATOM 527 C CA . ALA A 1 73 ? 23.636 -6.704 -5.137 1.00 78.94 73 ALA A CA 1
ATOM 528 C C . ALA A 1 73 ? 22.511 -7.113 -4.162 1.00 78.94 73 ALA A C 1
ATOM 530 O O . ALA A 1 73 ? 22.082 -8.263 -4.176 1.00 78.94 73 ALA A O 1
ATOM 531 N N . HIS A 1 74 ? 22.039 -6.197 -3.308 1.00 78.31 74 HIS A N 1
ATOM 532 C CA . HIS A 1 74 ? 20.888 -6.418 -2.426 1.00 78.31 74 HIS A CA 1
ATOM 533 C C . HIS A 1 74 ? 19.555 -6.041 -3.082 1.00 78.31 74 HIS A C 1
ATOM 535 O O . HIS A 1 74 ? 18.501 -6.372 -2.543 1.00 78.31 74 HIS A O 1
ATOM 541 N N . PHE A 1 75 ? 19.595 -5.355 -4.225 1.00 75.19 75 PHE A N 1
ATOM 542 C CA . PHE A 1 75 ? 18.421 -4.909 -4.961 1.00 75.19 75 PHE A CA 1
ATOM 543 C C . PHE A 1 75 ? 18.318 -5.697 -6.267 1.00 75.19 75 PHE A C 1
ATOM 545 O O . PHE A 1 75 ? 18.916 -5.335 -7.280 1.00 75.19 75 PHE A O 1
ATOM 552 N N . GLY A 1 76 ? 17.561 -6.791 -6.225 1.00 74.38 76 GLY A N 1
ATOM 553 C CA . GLY A 1 76 ? 17.142 -7.488 -7.436 1.00 74.38 76 GLY A CA 1
ATOM 554 C C . GLY A 1 76 ? 15.986 -6.772 -8.131 1.00 74.38 76 GLY A C 1
ATOM 555 O O . GLY A 1 76 ? 15.475 -5.753 -7.652 1.00 74.38 76 GLY A O 1
ATOM 556 N N . ARG A 1 77 ? 15.553 -7.345 -9.251 1.00 79.62 77 ARG A N 1
ATOM 557 C CA . ARG A 1 77 ? 14.296 -6.990 -9.912 1.00 79.62 77 ARG A CA 1
ATOM 558 C C . ARG A 1 77 ? 13.140 -6.873 -8.909 1.00 79.62 77 ARG A C 1
ATOM 560 O O . ARG A 1 77 ? 12.924 -7.760 -8.087 1.00 79.62 77 ARG A O 1
ATOM 567 N N . VAL A 1 78 ? 12.374 -5.791 -9.023 1.00 80.56 78 VAL A N 1
ATOM 568 C CA . VAL A 1 78 ? 11.194 -5.547 -8.188 1.00 80.56 78 VAL A CA 1
ATOM 569 C C . VAL A 1 78 ? 9.987 -6.266 -8.779 1.00 80.56 78 VAL A C 1
ATOM 571 O O . VAL A 1 78 ? 9.502 -5.896 -9.852 1.00 80.56 78 VAL A O 1
ATOM 574 N N . ASP A 1 79 ? 9.496 -7.264 -8.051 1.00 84.38 79 ASP A N 1
ATOM 575 C CA . ASP A 1 79 ? 8.182 -7.873 -8.241 1.00 84.38 79 ASP A CA 1
ATOM 576 C C . ASP A 1 79 ? 7.171 -7.159 -7.326 1.00 84.38 79 ASP A C 1
ATOM 578 O O . ASP A 1 79 ? 7.372 -7.065 -6.112 1.00 84.38 79 ASP A O 1
ATOM 582 N N . GLY A 1 80 ? 6.116 -6.591 -7.917 1.00 83.38 80 GLY A N 1
ATOM 583 C CA . GLY A 1 80 ? 5.113 -5.814 -7.185 1.00 83.38 80 GLY A CA 1
ATOM 584 C C . GLY A 1 80 ? 4.270 -6.658 -6.226 1.00 83.38 80 GLY A C 1
ATOM 585 O O . GLY A 1 80 ? 3.936 -6.183 -5.136 1.00 83.38 80 GLY A O 1
ATOM 586 N N . ASP A 1 81 ? 3.978 -7.908 -6.590 1.00 87.81 81 ASP A N 1
ATOM 587 C CA . ASP A 1 81 ? 3.204 -8.831 -5.759 1.00 87.81 81 ASP A CA 1
ATOM 588 C C . ASP A 1 81 ? 4.052 -9.314 -4.579 1.00 87.81 81 ASP A C 1
ATOM 590 O O . ASP A 1 81 ? 3.588 -9.307 -3.432 1.00 87.81 81 ASP A O 1
ATOM 594 N N . GLU A 1 82 ? 5.319 -9.666 -4.827 1.00 88.69 82 GLU A N 1
ATOM 595 C CA . GLU A 1 82 ? 6.247 -10.013 -3.745 1.00 88.69 82 GLU A CA 1
ATOM 596 C C . GLU A 1 82 ? 6.449 -8.828 -2.798 1.00 88.69 82 GLU A C 1
ATOM 598 O O . GLU A 1 82 ? 6.379 -8.997 -1.576 1.00 88.69 82 GLU A O 1
ATOM 603 N N . LEU A 1 83 ? 6.655 -7.625 -3.343 1.00 86.81 83 LEU A N 1
ATOM 604 C CA . LEU A 1 83 ? 6.827 -6.418 -2.545 1.00 86.81 83 LEU A CA 1
ATOM 605 C C . LEU A 1 83 ? 5.613 -6.183 -1.644 1.00 86.81 83 LEU A C 1
ATOM 607 O O . LEU A 1 83 ? 5.805 -5.977 -0.447 1.00 86.81 83 LEU A O 1
ATOM 611 N N . PHE A 1 84 ? 4.395 -6.269 -2.187 1.00 90.38 84 PHE A N 1
ATOM 612 C CA . PHE A 1 84 ? 3.157 -6.083 -1.428 1.00 90.38 84 PHE A CA 1
ATOM 613 C C . PHE A 1 84 ? 3.008 -7.093 -0.283 1.00 90.38 84 PHE A C 1
ATOM 615 O O . PHE A 1 84 ? 2.687 -6.707 0.847 1.00 90.38 84 PHE A O 1
ATOM 622 N N . LEU A 1 85 ? 3.260 -8.378 -0.549 1.00 92.12 85 LEU A N 1
ATOM 623 C CA . LEU A 1 85 ? 3.168 -9.425 0.470 1.00 92.12 85 LEU A CA 1
ATOM 624 C C . LEU A 1 85 ? 4.217 -9.218 1.569 1.00 92.12 85 LEU A C 1
ATOM 626 O O . LEU A 1 85 ? 3.876 -9.182 2.752 1.00 92.12 85 LEU A O 1
ATOM 630 N N . ARG A 1 86 ? 5.481 -8.992 1.190 1.00 90.94 86 ARG A N 1
ATOM 631 C CA . ARG A 1 86 ? 6.584 -8.791 2.142 1.00 90.94 86 ARG A CA 1
ATOM 632 C C . ARG A 1 86 ? 6.400 -7.542 2.994 1.00 90.94 86 ARG A C 1
ATOM 634 O O . ARG A 1 86 ? 6.652 -7.590 4.197 1.00 90.94 86 ARG A O 1
ATOM 641 N N . SER A 1 87 ? 5.966 -6.429 2.406 1.00 91.56 87 SER A N 1
ATOM 642 C CA . SER A 1 87 ? 5.714 -5.204 3.166 1.00 91.56 87 SER A CA 1
ATOM 643 C C . SER A 1 87 ? 4.515 -5.345 4.098 1.00 91.56 87 SER A C 1
ATOM 645 O O . SER A 1 87 ? 4.553 -4.812 5.206 1.00 91.56 87 SER A O 1
ATOM 647 N N . THR A 1 88 ? 3.485 -6.094 3.695 1.00 92.50 88 THR A N 1
ATOM 648 C CA . THR A 1 88 ? 2.342 -6.400 4.564 1.00 92.50 88 THR A CA 1
ATOM 649 C C . THR A 1 88 ? 2.780 -7.238 5.765 1.00 92.50 88 THR A C 1
ATOM 651 O O . THR A 1 88 ? 2.463 -6.877 6.898 1.00 92.50 88 THR A O 1
ATOM 654 N N . ASP A 1 89 ? 3.569 -8.293 5.545 1.00 91.94 89 ASP A N 1
ATOM 655 C CA . ASP A 1 89 ? 4.106 -9.129 6.626 1.00 91.94 89 ASP A CA 1
ATOM 656 C C . ASP A 1 89 ? 4.961 -8.313 7.605 1.00 91.94 89 ASP A C 1
ATOM 658 O O . ASP A 1 89 ? 4.818 -8.451 8.820 1.00 91.94 89 ASP A O 1
ATOM 662 N N . LEU A 1 90 ? 5.822 -7.425 7.093 1.00 91.31 90 LEU A N 1
ATOM 663 C CA . LEU A 1 90 ? 6.654 -6.546 7.922 1.00 91.31 90 LEU A CA 1
ATOM 664 C C . LEU A 1 90 ? 5.821 -5.557 8.743 1.00 91.31 90 LEU A C 1
ATOM 666 O O . LEU A 1 90 ? 6.121 -5.338 9.916 1.00 91.31 90 LEU A O 1
ATOM 670 N N . LEU A 1 91 ? 4.770 -4.979 8.156 1.00 90.00 91 LEU A N 1
ATOM 671 C CA . LEU A 1 91 ? 3.863 -4.082 8.873 1.00 90.00 91 LEU A CA 1
ATO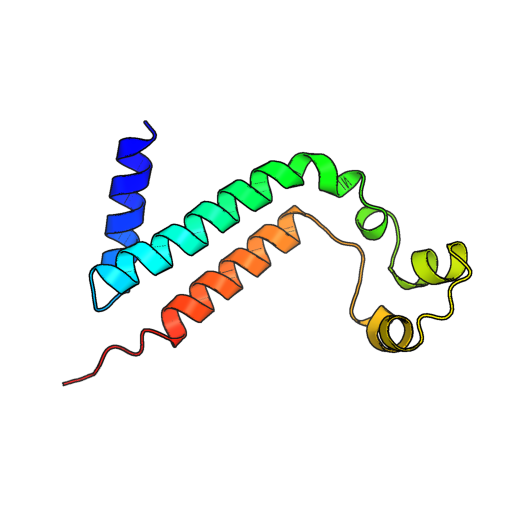M 672 C C . LEU A 1 91 ? 3.112 -4.823 9.978 1.00 90.00 91 LEU A C 1
ATOM 674 O O . LEU A 1 91 ? 3.053 -4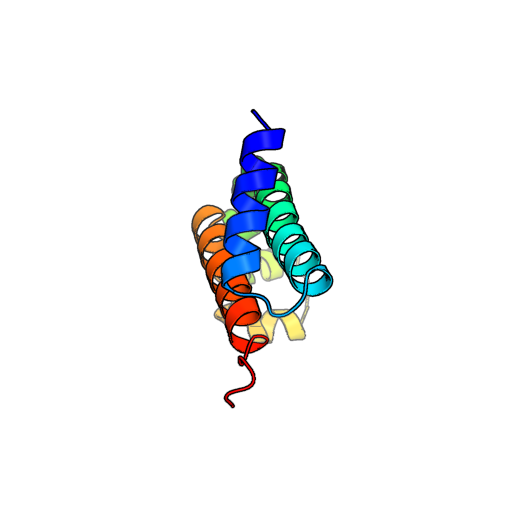.332 11.102 1.00 90.00 91 LEU A O 1
ATOM 678 N N . ILE A 1 92 ? 2.590 -6.017 9.690 1.00 87.56 92 ILE A N 1
ATOM 679 C CA . ILE A 1 92 ? 1.926 -6.853 10.696 1.00 87.56 92 ILE A CA 1
ATOM 680 C C . ILE A 1 92 ? 2.909 -7.226 11.810 1.00 87.56 92 ILE A C 1
ATOM 682 O O . ILE A 1 92 ? 2.575 -7.091 12.984 1.00 87.56 92 ILE A O 1
ATOM 686 N N . ALA A 1 93 ? 4.129 -7.646 11.469 1.00 88.00 93 ALA A N 1
ATOM 687 C CA . ALA A 1 93 ? 5.151 -7.983 12.456 1.00 88.00 93 ALA A CA 1
ATOM 688 C C . ALA A 1 93 ? 5.517 -6.784 13.345 1.00 88.00 93 ALA A C 1
ATOM 690 O O . ALA A 1 93 ? 5.632 -6.948 14.558 1.00 88.00 93 ALA A O 1
ATOM 691 N N . GLY A 1 94 ? 5.646 -5.586 12.766 1.00 86.31 94 GLY A N 1
ATOM 692 C CA . GLY A 1 94 ? 5.882 -4.351 13.516 1.00 86.31 94 GLY A CA 1
ATOM 693 C C . GLY A 1 94 ? 4.742 -4.032 14.483 1.00 86.31 94 GLY A C 1
ATOM 694 O O . GLY A 1 94 ? 4.990 -3.799 15.662 1.00 86.31 94 GLY A O 1
ATOM 695 N N . LEU A 1 95 ? 3.492 -4.126 14.016 1.00 82.94 95 LEU A N 1
ATOM 696 C CA . LEU A 1 95 ? 2.310 -3.932 14.862 1.00 82.94 95 LEU A CA 1
ATOM 697 C C . LEU A 1 95 ? 2.269 -4.929 16.027 1.00 82.94 95 LEU A C 1
ATOM 699 O O . LEU A 1 95 ? 1.962 -4.551 17.153 1.00 82.94 95 LEU A O 1
ATOM 703 N N . LEU A 1 96 ? 2.614 -6.195 15.788 1.00 80.62 96 LEU A N 1
ATOM 704 C CA . LEU A 1 96 ? 2.654 -7.213 16.842 1.00 80.62 96 LEU A CA 1
ATOM 705 C C . LEU A 1 96 ? 3.818 -7.012 17.825 1.00 80.62 96 LEU A C 1
ATOM 707 O O . LEU A 1 96 ? 3.663 -7.317 19.005 1.00 80.62 96 LEU A O 1
ATOM 711 N N . ALA A 1 97 ? 4.966 -6.514 17.361 1.00 79.12 97 ALA A N 1
ATOM 712 C CA . ALA A 1 97 ? 6.144 -6.285 18.197 1.00 79.12 97 ALA A CA 1
ATOM 713 C C . ALA A 1 97 ? 5.988 -5.069 19.126 1.00 79.12 97 ALA A C 1
ATOM 715 O O . ALA A 1 97 ? 6.377 -5.151 20.290 1.00 79.12 97 ALA A O 1
ATOM 716 N N . ASP A 1 98 ? 5.379 -3.982 18.640 1.00 64.19 98 ASP A N 1
ATOM 717 C CA . ASP A 1 98 ? 5.058 -2.805 19.463 1.00 64.19 98 ASP A CA 1
ATOM 718 C C . ASP A 1 98 ? 3.924 -3.090 20.461 1.00 64.19 98 ASP A C 1
ATOM 720 O O . ASP A 1 98 ? 3.811 -2.421 21.487 1.00 64.19 98 ASP A O 1
ATOM 724 N N . THR A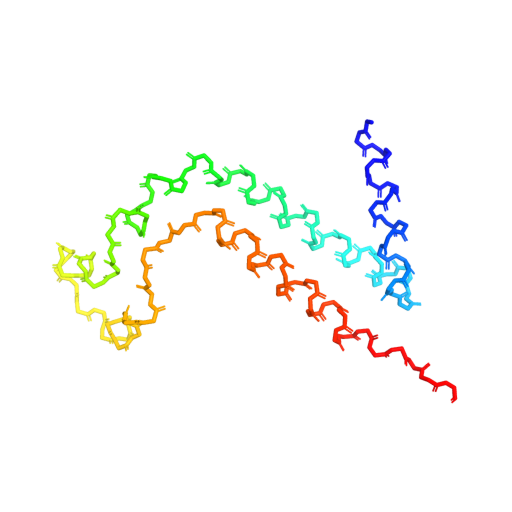 1 99 ? 3.123 -4.132 20.216 1.00 58.12 99 THR A N 1
ATOM 725 C CA . THR A 1 99 ? 2.044 -4.553 21.115 1.00 58.12 99 THR A CA 1
ATOM 726 C C . THR A 1 99 ? 2.477 -5.656 22.079 1.00 58.12 99 THR A C 1
ATOM 728 O O . THR A 1 99 ? 1.766 -6.650 22.272 1.00 58.12 99 THR A O 1
ATOM 731 N N . ALA A 1 100 ? 3.638 -5.505 22.721 1.00 53.78 100 ALA A N 1
ATOM 732 C CA . ALA A 1 100 ? 3.927 -6.287 23.917 1.00 53.78 100 ALA A CA 1
ATOM 733 C C . ALA A 1 100 ? 2.843 -5.968 24.957 1.00 53.78 100 ALA A C 1
ATOM 735 O O . ALA A 1 100 ? 2.877 -4.946 25.634 1.00 53.78 100 ALA A O 1
ATOM 736 N N . LYS A 1 101 ? 1.826 -6.830 25.010 1.00 48.62 101 LYS A N 1
ATOM 737 C CA . LYS A 1 101 ? 0.722 -6.760 25.956 1.00 48.62 101 LYS A CA 1
ATOM 738 C C . LYS A 1 101 ? 1.349 -6.765 27.342 1.00 48.62 101 LYS A C 1
ATOM 740 O O . LYS A 1 101 ? 1.992 -7.755 27.693 1.00 48.62 101 LYS A O 1
ATOM 745 N N . ASP A 1 102 ? 1.206 -5.665 28.078 1.00 50.28 102 ASP A N 1
ATOM 746 C CA . ASP A 1 102 ? 1.573 -5.595 29.488 1.00 50.28 102 ASP A CA 1
ATOM 747 C C . ASP A 1 102 ? 1.001 -6.842 30.172 1.00 50.28 102 ASP A C 1
ATOM 749 O O . ASP A 1 102 ? -0.217 -7.011 30.285 1.00 50.28 102 ASP A O 1
ATOM 753 N N . ASN A 1 103 ? 1.877 -7.787 30.514 1.00 40.22 103 ASN A N 1
ATOM 754 C CA . ASN A 1 103 ? 1.470 -8.964 31.261 1.00 40.22 103 ASN A CA 1
ATOM 755 C C . ASN A 1 103 ? 1.233 -8.520 32.713 1.00 40.22 103 ASN A C 1
ATOM 757 O O . ASN A 1 103 ? 2.057 -7.767 33.239 1.00 40.22 103 ASN A O 1
ATOM 761 N N . PRO A 1 104 ? 0.131 -8.959 33.348 1.00 50.09 104 PRO A N 1
ATOM 762 C CA . PRO A 1 104 ? -0.128 -8.690 34.759 1.00 50.09 104 PRO A CA 1
ATOM 763 C C . PRO A 1 104 ? 0.910 -9.336 35.685 1.00 50.09 104 PRO A C 1
ATOM 765 O O . PRO A 1 104 ? 1.481 -10.389 35.310 1.00 50.09 104 PRO A O 1
#

Radius of gyration: 18.63 Å; chains: 1; bounding box: 48×18×53 Å

Sequence (104 aa):
GLLGTLDRGLELMSAISSTGEDTVAAFRVLFWHVVGSALVSAAFDDFPASRSDIGDILTSAGTTHTHLATHAAHFGRVDGDELFLRSTDLLIAGLLADTAKDNP